Protein AF-A0A4V5NXH0-F1 (afdb_monomer_lite)

Sequence (137 aa):
MKWGLRLFGCFDIITFLLFVKAKTLYLLTAFGEMQFYIPQKAIAIWEIIVLLSFLLSGILLFQQKKSGLIFSCIQIPFRFIYLYFSVDVFSYLAYYLGFKFEISTANFQNNWFYLLLLLEVMRYSLSAYWYNKLNQQ

Structure (mmCIF, N/CA/C/O backbone):
data_AF-A0A4V5NXH0-F1
#
_entry.id   AF-A0A4V5NXH0-F1
#
loop_
_atom_site.group_PDB
_atom_site.id
_atom_site.type_symbol
_atom_site.label_atom_id
_atom_site.label_alt_id
_atom_site.label_comp_id
_atom_site.label_asym_id
_atom_site.label_entity_id
_atom_site.label_seq_id
_atom_site.pdbx_PDB_ins_code
_atom_site.Cartn_x
_atom_site.Cartn_y
_atom_site.Cartn_z
_atom_site.occupancy
_atom_site.B_iso_or_equiv
_atom_site.auth_seq_id
_atom_site.auth_comp_id
_atom_site.auth_asym_id
_atom_site.auth_atom_id
_atom_site.pdbx_PDB_model_num
ATOM 1 N N . MET A 1 1 ? -12.992 -10.562 14.977 1.00 57.19 1 MET A N 1
ATOM 2 C CA . MET A 1 1 ? -11.639 -11.162 15.052 1.00 57.19 1 MET A CA 1
ATOM 3 C C . MET A 1 1 ? -10.546 -10.091 15.086 1.00 57.19 1 MET A C 1
ATOM 5 O O . MET A 1 1 ? -10.371 -9.398 14.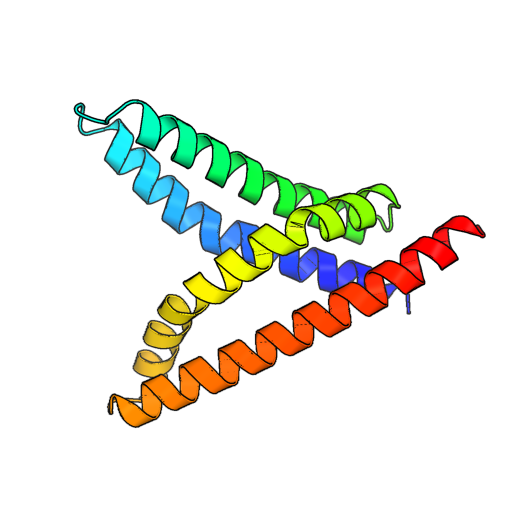093 1.00 57.19 1 MET A O 1
ATOM 9 N N . LYS A 1 2 ? -9.801 -9.961 16.198 1.00 66.56 2 LYS A N 1
ATOM 10 C CA . LYS A 1 2 ? -8.680 -8.998 16.362 1.00 66.56 2 LYS A CA 1
ATOM 11 C C . LYS A 1 2 ? -7.565 -9.145 15.300 1.00 66.56 2 LYS A C 1
ATOM 13 O O . LYS A 1 2 ? -6.790 -8.224 15.080 1.00 66.56 2 LYS A O 1
ATOM 18 N N . TRP A 1 3 ? -7.515 -10.291 14.621 1.00 81.69 3 TRP A N 1
ATOM 19 C CA . TRP A 1 3 ? -6.566 -10.614 13.554 1.00 81.69 3 TRP A CA 1
ATOM 20 C C . TRP A 1 3 ? -6.743 -9.794 12.271 1.00 81.69 3 TRP A C 1
ATOM 22 O O . TRP A 1 3 ? -5.755 -9.560 11.586 1.00 81.69 3 TRP A O 1
ATOM 32 N N . GLY A 1 4 ? -7.955 -9.304 11.975 1.00 79.50 4 GLY A N 1
ATOM 33 C CA . GLY A 1 4 ? -8.205 -8.516 10.759 1.00 79.50 4 GLY A CA 1
ATOM 34 C C . GLY A 1 4 ? -7.390 -7.220 10.711 1.00 79.50 4 GLY A C 1
ATOM 35 O O . GLY A 1 4 ? -6.777 -6.917 9.697 1.00 79.50 4 GLY A O 1
ATOM 36 N N . LEU A 1 5 ? -7.287 -6.508 11.841 1.00 83.25 5 LEU A N 1
ATOM 37 C CA . LEU A 1 5 ? -6.482 -5.282 11.938 1.00 83.25 5 LEU A CA 1
ATOM 38 C C . LEU A 1 5 ? -4.989 -5.553 11.731 1.00 83.25 5 LEU A C 1
ATOM 40 O O . LEU A 1 5 ? -4.314 -4.797 11.043 1.00 83.25 5 LEU A O 1
ATOM 44 N N . ARG A 1 6 ? -4.481 -6.661 12.281 1.00 87.56 6 ARG A N 1
ATOM 45 C CA . ARG A 1 6 ? -3.082 -7.068 12.090 1.00 87.56 6 ARG A CA 1
ATOM 46 C C . ARG A 1 6 ? -2.796 -7.438 10.638 1.00 87.56 6 ARG A C 1
ATOM 48 O O . ARG A 1 6 ? -1.772 -7.024 10.116 1.00 87.56 6 ARG A O 1
ATOM 55 N N . LEU A 1 7 ? -3.710 -8.158 9.982 1.00 86.69 7 LEU A N 1
ATOM 56 C CA . LEU A 1 7 ? -3.601 -8.504 8.562 1.00 86.69 7 LEU A CA 1
ATOM 57 C C . LEU A 1 7 ? -3.515 -7.243 7.686 1.00 86.69 7 LEU A C 1
ATOM 59 O O . LEU A 1 7 ? -2.664 -7.159 6.808 1.00 86.69 7 LEU A O 1
ATOM 63 N N . PHE A 1 8 ? -4.337 -6.231 7.969 1.00 85.56 8 PHE A N 1
ATOM 64 C CA . PHE A 1 8 ? -4.256 -4.942 7.274 1.00 85.56 8 PHE A CA 1
ATOM 65 C C . PHE A 1 8 ? -2.949 -4.220 7.560 1.00 85.56 8 PHE A C 1
ATOM 67 O O . PHE A 1 8 ? -2.329 -3.697 6.640 1.00 85.56 8 PHE A O 1
ATOM 74 N N . GLY A 1 9 ? -2.486 -4.274 8.810 1.00 88.12 9 GLY A N 1
ATOM 75 C CA . GLY A 1 9 ? -1.182 -3.738 9.158 1.00 88.12 9 GLY A CA 1
ATOM 76 C C . GLY A 1 9 ? -0.037 -4.410 8.396 1.00 88.12 9 GLY A C 1
ATOM 77 O O . GLY A 1 9 ? 0.879 -3.722 7.952 1.00 88.12 9 GLY A O 1
ATOM 78 N N . CYS A 1 10 ? -0.111 -5.726 8.164 1.00 89.69 10 CYS A N 1
ATOM 79 C CA . CYS A 1 10 ? 0.843 -6.438 7.311 1.00 89.69 10 CYS A CA 1
ATOM 80 C C . CYS A 1 10 ? 0.821 -5.917 5.873 1.00 89.69 10 CYS A C 1
ATOM 82 O O . CYS A 1 10 ? 1.886 -5.666 5.317 1.00 89.69 10 CYS A O 1
ATOM 84 N N . PHE A 1 11 ? -0.359 -5.746 5.269 1.00 86.31 11 PHE A N 1
ATOM 85 C CA . PHE A 1 11 ? -0.460 -5.247 3.893 1.00 86.31 11 PHE A CA 1
ATOM 86 C C . PHE A 1 11 ? 0.138 -3.848 3.737 1.00 86.31 11 PHE A C 1
ATOM 88 O O . PHE A 1 11 ? 0.791 -3.562 2.734 1.00 86.31 11 PHE A O 1
ATOM 95 N N . ASP A 1 12 ? -0.006 -3.004 4.753 1.00 87.25 12 ASP A N 1
ATOM 96 C CA . ASP A 1 12 ? 0.538 -1.648 4.739 1.00 87.25 12 ASP A CA 1
ATOM 97 C C . ASP A 1 12 ? 2.066 -1.651 4.812 1.00 87.25 12 ASP A C 1
ATOM 99 O O . ASP A 1 12 ? 2.735 -0.944 4.057 1.00 87.25 12 ASP A O 1
ATOM 103 N N . ILE A 1 13 ? 2.627 -2.517 5.657 1.00 89.31 13 ILE A N 1
ATOM 104 C CA . ILE A 1 13 ? 4.077 -2.715 5.750 1.00 89.31 13 ILE A CA 1
ATOM 105 C C . ILE A 1 13 ? 4.624 -3.311 4.448 1.00 89.31 13 ILE A C 1
ATOM 107 O O . ILE A 1 13 ? 5.655 -2.858 3.960 1.00 89.31 13 ILE A O 1
ATOM 111 N N . ILE A 1 14 ? 3.937 -4.289 3.851 1.00 85.69 14 ILE A N 1
ATOM 112 C CA . ILE A 1 14 ? 4.342 -4.883 2.568 1.00 85.69 14 ILE A CA 1
ATOM 113 C C . ILE A 1 14 ? 4.323 -3.827 1.458 1.00 85.69 14 ILE A C 1
ATOM 115 O O . ILE A 1 14 ? 5.283 -3.738 0.696 1.00 85.69 14 ILE A O 1
ATOM 119 N N . THR A 1 15 ? 3.285 -2.988 1.401 1.00 83.62 15 THR A N 1
ATOM 120 C CA . THR A 1 15 ? 3.192 -1.876 0.441 1.00 83.62 15 THR A CA 1
ATOM 121 C C . THR A 1 15 ? 4.377 -0.930 0.615 1.00 83.62 15 THR A C 1
ATOM 123 O O . THR A 1 15 ? 5.079 -0.633 -0.350 1.00 83.62 15 THR A O 1
ATOM 126 N N . PHE A 1 16 ? 4.680 -0.527 1.852 1.00 86.62 16 PHE A N 1
ATOM 127 C CA . PHE A 1 16 ? 5.870 0.268 2.133 1.00 86.62 16 PHE A CA 1
ATOM 128 C C . PHE A 1 16 ? 7.149 -0.413 1.619 1.00 86.62 16 PHE A C 1
ATOM 130 O O . PHE A 1 16 ? 7.905 0.207 0.878 1.00 86.62 16 PHE A O 1
ATOM 137 N N . LEU A 1 17 ? 7.380 -1.687 1.948 1.00 84.38 17 LEU A N 1
ATOM 138 C CA . LEU A 1 17 ? 8.603 -2.408 1.575 1.00 84.38 17 LEU A CA 1
ATOM 139 C C . LEU A 1 17 ? 8.774 -2.576 0.058 1.00 84.38 17 LEU A C 1
ATOM 141 O O . LEU A 1 17 ? 9.887 -2.428 -0.449 1.00 84.38 17 LEU A O 1
ATOM 145 N N . LEU A 1 18 ? 7.691 -2.869 -0.665 1.00 78.06 18 LEU A N 1
ATOM 146 C CA . LEU A 1 18 ? 7.722 -3.040 -2.119 1.00 78.06 18 LEU A CA 1
ATOM 147 C C . LEU A 1 18 ? 8.083 -1.733 -2.828 1.00 78.06 18 LEU A C 1
ATOM 149 O O . LEU A 1 18 ? 8.938 -1.719 -3.714 1.00 78.06 18 LEU A O 1
ATOM 153 N N . PHE A 1 19 ? 7.465 -0.627 -2.414 1.00 76.88 19 PHE A N 1
ATOM 154 C CA . PHE A 1 19 ? 7.611 0.646 -3.113 1.00 76.88 19 PHE A CA 1
ATOM 155 C C . PHE A 1 19 ? 8.782 1.493 -2.598 1.00 76.88 19 PHE A C 1
ATOM 157 O O . PHE A 1 19 ? 9.345 2.261 -3.377 1.00 76.88 19 PHE A O 1
ATOM 164 N N . VAL A 1 20 ? 9.234 1.320 -1.347 1.00 79.62 20 VAL A N 1
ATOM 165 C CA . VAL A 1 20 ? 10.370 2.088 -0.807 1.00 79.62 20 VAL A CA 1
ATOM 166 C C . VAL A 1 20 ? 11.668 1.767 -1.542 1.00 79.62 20 VAL A C 1
ATOM 168 O O . VAL A 1 20 ? 12.391 2.683 -1.905 1.00 79.62 20 VAL A O 1
ATOM 171 N N . LYS A 1 21 ? 11.962 0.495 -1.849 1.00 68.31 21 LYS A N 1
ATOM 172 C CA . LYS A 1 21 ? 13.228 0.131 -2.510 1.00 68.31 21 LYS A CA 1
ATOM 173 C C . LYS A 1 21 ? 13.323 0.714 -3.922 1.00 68.31 21 LYS A C 1
ATOM 175 O O . LYS A 1 21 ? 14.339 1.314 -4.267 1.00 68.31 21 LYS A O 1
ATOM 180 N N . ALA A 1 22 ? 12.270 0.549 -4.723 1.00 64.75 22 ALA A N 1
ATOM 181 C CA . ALA A 1 22 ? 12.228 1.046 -6.097 1.00 64.75 22 ALA A CA 1
ATOM 182 C C . ALA A 1 22 ? 12.306 2.580 -6.148 1.00 64.75 22 ALA A C 1
ATOM 184 O O . ALA A 1 22 ? 13.028 3.145 -6.969 1.00 64.75 22 ALA A O 1
ATOM 185 N N . LYS A 1 23 ? 11.614 3.258 -5.226 1.00 67.81 23 LYS A N 1
ATOM 186 C CA . LYS A 1 23 ? 11.567 4.720 -5.183 1.00 67.81 23 LYS A CA 1
ATOM 187 C C . LYS A 1 23 ? 12.823 5.334 -4.573 1.00 67.81 23 LYS A C 1
ATOM 189 O O . LYS A 1 23 ? 13.323 6.305 -5.122 1.00 67.81 23 LYS A O 1
ATOM 194 N N . THR A 1 24 ? 13.403 4.752 -3.522 1.00 63.00 24 THR A N 1
ATOM 195 C CA . THR A 1 24 ? 14.692 5.210 -2.977 1.00 63.00 24 THR A CA 1
ATOM 196 C C . THR A 1 24 ? 15.805 5.097 -4.015 1.00 63.00 24 THR A C 1
ATOM 198 O O . THR A 1 24 ? 16.618 6.009 -4.117 1.00 63.00 24 THR A O 1
ATOM 201 N N . LEU A 1 25 ? 15.822 4.037 -4.832 1.00 60.56 25 LEU A N 1
ATOM 202 C CA . LEU A 1 25 ? 16.787 3.908 -5.927 1.00 60.56 25 LEU A CA 1
ATOM 203 C C . LEU A 1 25 ? 16.593 5.006 -6.985 1.00 60.56 25 LEU A C 1
ATOM 205 O O . LEU A 1 25 ? 17.556 5.691 -7.310 1.00 60.56 25 LEU A O 1
ATOM 209 N N . TYR A 1 26 ? 15.353 5.220 -7.445 1.00 62.78 26 TYR A N 1
ATOM 210 C CA . TYR A 1 26 ? 15.005 6.299 -8.380 1.00 62.78 26 TYR A CA 1
ATOM 211 C C . TYR A 1 26 ? 15.416 7.681 -7.854 1.00 62.78 26 TYR A C 1
ATOM 213 O O . TYR A 1 26 ? 15.947 8.505 -8.595 1.00 62.78 26 TYR A O 1
ATOM 221 N N . LEU A 1 27 ? 15.212 7.927 -6.559 1.00 60.91 27 LEU A N 1
ATOM 222 C CA . LEU A 1 27 ? 15.600 9.173 -5.910 1.00 60.91 27 LEU A CA 1
ATOM 223 C C . LEU A 1 27 ? 17.115 9.329 -5.854 1.00 60.91 27 LEU A C 1
ATOM 225 O O . LEU A 1 27 ? 17.619 10.376 -6.235 1.00 60.91 27 LEU A O 1
ATOM 229 N N . LEU A 1 28 ? 17.855 8.305 -5.428 1.00 61.91 28 LEU A N 1
ATOM 230 C CA . LEU A 1 28 ? 19.317 8.365 -5.363 1.00 61.91 28 LEU A CA 1
ATOM 231 C C . LEU A 1 28 ? 19.940 8.622 -6.742 1.00 61.91 28 LEU A C 1
ATOM 233 O O . LEU A 1 28 ? 20.869 9.420 -6.843 1.00 61.91 28 LEU A O 1
ATOM 237 N N . THR A 1 29 ? 19.393 8.024 -7.805 1.00 60.75 29 THR A N 1
ATOM 238 C CA . THR A 1 29 ? 19.819 8.310 -9.183 1.00 60.75 29 THR A CA 1
ATOM 239 C C . THR A 1 29 ? 19.412 9.715 -9.636 1.00 60.75 29 THR A C 1
ATOM 241 O O . THR A 1 29 ? 20.220 10.419 -10.233 1.00 60.75 29 THR A O 1
ATOM 244 N N . ALA A 1 30 ? 18.207 10.177 -9.284 1.00 58.44 30 ALA A N 1
ATOM 245 C CA . ALA A 1 30 ? 17.720 11.515 -9.629 1.00 58.44 30 ALA A CA 1
ATOM 246 C C . ALA A 1 30 ? 18.446 12.648 -8.873 1.00 58.44 30 ALA A C 1
ATOM 248 O O . ALA A 1 30 ? 18.596 13.752 -9.384 1.00 58.44 30 ALA A O 1
ATOM 249 N N . PHE A 1 31 ? 18.916 12.408 -7.648 1.00 60.06 31 PHE A N 1
ATOM 250 C CA . PHE A 1 31 ? 19.690 13.394 -6.888 1.00 60.06 31 PHE A CA 1
ATOM 251 C C . PHE A 1 31 ? 21.170 13.439 -7.306 1.00 60.06 31 PHE A C 1
ATOM 253 O O . PHE A 1 31 ? 21.807 14.473 -7.107 1.00 60.06 31 PHE A O 1
ATOM 260 N N . GLY A 1 32 ? 21.710 12.355 -7.880 1.00 56.34 32 GLY A N 1
ATOM 261 C CA . GLY A 1 32 ? 23.103 12.266 -8.333 1.00 56.34 32 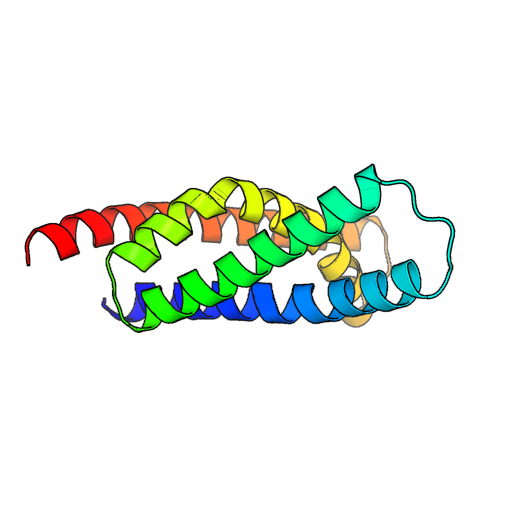GLY A CA 1
ATOM 262 C C . GLY A 1 32 ? 23.388 12.988 -9.655 1.00 56.34 32 GLY A C 1
ATOM 263 O O . GLY A 1 32 ? 24.469 13.551 -9.823 1.00 56.34 32 GLY A O 1
ATOM 264 N N . GLU A 1 33 ? 22.418 13.039 -10.570 1.00 53.66 33 GLU A N 1
ATOM 265 C CA . GLU A 1 33 ? 22.544 13.734 -11.856 1.00 53.66 33 GLU A CA 1
ATOM 266 C C . GLU A 1 33 ? 21.870 15.112 -11.771 1.00 53.66 33 GLU A C 1
ATOM 268 O O . GLU A 1 33 ? 20.664 15.277 -11.952 1.00 53.66 33 GLU A O 1
ATOM 273 N N . MET A 1 34 ? 22.652 16.133 -11.410 1.00 51.62 34 MET A N 1
ATOM 274 C CA . MET A 1 34 ? 22.168 17.501 -11.204 1.00 51.62 34 MET A CA 1
ATOM 275 C C . MET A 1 34 ? 21.636 18.157 -12.492 1.00 51.62 34 MET A C 1
ATOM 277 O O . MET A 1 34 ? 22.384 18.888 -13.126 1.00 51.62 34 MET A O 1
ATOM 281 N N . GLN A 1 35 ? 20.342 17.979 -12.803 1.00 50.81 35 GLN A N 1
ATOM 282 C CA . GLN A 1 35 ? 19.431 18.958 -13.445 1.00 50.81 35 GLN A CA 1
ATOM 283 C C . GLN A 1 35 ? 17.945 18.599 -13.183 1.00 50.81 35 GLN A C 1
ATOM 285 O O . GLN A 1 35 ? 17.171 18.389 -14.110 1.00 50.81 35 GLN A O 1
ATOM 290 N N . PHE A 1 36 ? 17.504 18.507 -11.921 1.00 53.41 36 PHE A N 1
ATOM 291 C CA . PHE A 1 36 ? 16.091 18.203 -11.618 1.00 53.41 36 PHE A CA 1
ATOM 292 C C . PHE A 1 36 ? 15.245 19.453 -11.330 1.00 53.41 36 PHE A C 1
ATOM 294 O O . PHE A 1 36 ? 15.562 20.259 -10.448 1.00 53.41 36 PHE A O 1
ATOM 301 N N . TYR A 1 37 ? 14.130 19.567 -12.058 1.00 62.59 37 TYR A N 1
ATOM 302 C CA . TYR A 1 37 ? 13.099 20.606 -11.959 1.00 62.59 37 TYR A CA 1
ATOM 303 C C . TYR A 1 37 ? 12.486 20.606 -10.536 1.00 62.59 37 TYR A C 1
ATOM 305 O O . TYR A 1 37 ? 12.138 19.547 -10.011 1.00 62.59 37 TYR A O 1
ATOM 313 N N . ILE A 1 38 ? 12.320 21.774 -9.894 1.00 63.62 38 ILE A N 1
ATOM 314 C CA . ILE A 1 38 ? 11.766 21.922 -8.520 1.00 63.62 38 ILE A CA 1
ATOM 315 C C . ILE A 1 38 ? 10.477 21.093 -8.271 1.00 63.62 38 ILE A C 1
ATOM 317 O O . ILE A 1 38 ? 10.384 20.450 -7.222 1.00 63.62 38 ILE A O 1
ATOM 321 N N . PRO A 1 39 ? 9.515 21.012 -9.214 1.00 67.94 39 PRO A N 1
ATOM 322 C CA . PRO A 1 39 ? 8.311 20.187 -9.074 1.00 67.94 39 PRO A CA 1
ATOM 323 C C . PRO A 1 39 ? 8.577 18.694 -8.849 1.00 67.94 39 PRO A C 1
ATOM 325 O O . PRO A 1 39 ? 7.878 18.058 -8.066 1.00 67.94 39 PRO A O 1
ATOM 328 N N . GLN A 1 40 ? 9.608 18.123 -9.478 1.00 67.62 40 GLN A N 1
ATOM 329 C CA . GLN A 1 40 ? 9.922 16.695 -9.349 1.00 67.62 40 GLN A CA 1
ATOM 330 C C . GLN A 1 40 ? 10.434 16.357 -7.942 1.00 67.62 40 GLN A C 1
ATOM 332 O O . GLN A 1 40 ? 10.112 15.297 -7.411 1.00 67.62 40 GLN A O 1
ATOM 337 N N . LYS A 1 41 ? 11.151 17.288 -7.295 1.00 65.25 41 LYS A N 1
ATOM 338 C CA . LYS A 1 41 ? 11.589 17.151 -5.895 1.00 65.25 41 LYS A CA 1
ATOM 339 C C . LYS A 1 41 ? 10.407 17.169 -4.928 1.00 65.25 41 LYS A C 1
ATOM 341 O O . LYS A 1 41 ? 10.370 16.378 -3.990 1.00 65.25 41 LYS A O 1
ATOM 346 N N . ALA A 1 42 ? 9.435 18.047 -5.167 1.00 72.31 42 ALA A N 1
ATOM 347 C CA . ALA A 1 42 ? 8.231 18.121 -4.346 1.00 72.31 42 ALA A CA 1
ATOM 348 C C . ALA A 1 42 ? 7.403 16.829 -4.444 1.00 72.31 42 ALA A C 1
ATOM 350 O O . ALA A 1 42 ? 7.005 16.289 -3.416 1.00 72.31 42 ALA A O 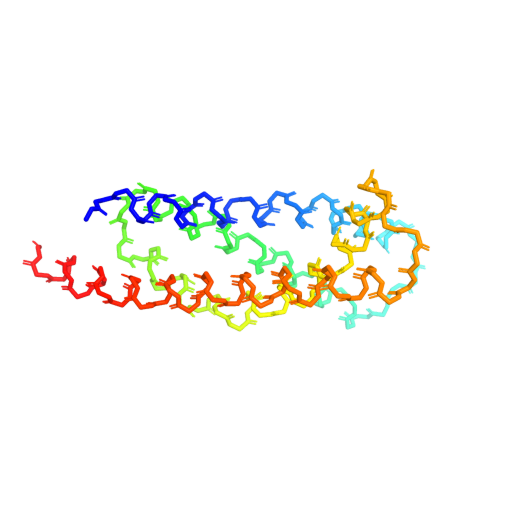1
ATOM 351 N N . ILE A 1 43 ? 7.221 16.293 -5.657 1.00 75.12 43 ILE A N 1
ATOM 352 C CA . ILE A 1 43 ? 6.519 15.019 -5.890 1.00 75.12 43 ILE A CA 1
ATOM 353 C C . ILE A 1 43 ? 7.239 13.869 -5.178 1.00 75.12 43 ILE A C 1
ATOM 355 O O . ILE A 1 43 ? 6.616 13.125 -4.430 1.00 75.12 43 ILE A O 1
ATOM 359 N N . ALA A 1 44 ? 8.556 13.768 -5.347 1.00 73.19 44 ALA A N 1
ATOM 360 C CA . ALA A 1 44 ? 9.404 12.776 -4.694 1.00 73.19 44 ALA A CA 1
ATOM 361 C C . ALA A 1 44 ? 9.266 12.762 -3.162 1.00 73.19 44 ALA A C 1
ATOM 363 O O . ALA A 1 44 ? 9.041 11.716 -2.553 1.00 73.19 44 ALA A O 1
ATOM 364 N N . ILE A 1 45 ? 9.392 13.932 -2.531 1.00 77.44 45 ILE A N 1
ATOM 365 C CA . ILE A 1 45 ? 9.244 14.076 -1.077 1.00 77.44 45 ILE A CA 1
ATOM 366 C C . ILE A 1 45 ? 7.835 13.658 -0.651 1.00 77.44 45 ILE A C 1
ATOM 368 O O . ILE A 1 45 ? 7.668 12.958 0.347 1.00 77.44 45 ILE A O 1
ATOM 372 N N . TRP A 1 46 ? 6.825 14.051 -1.422 1.00 80.06 46 TRP A N 1
ATOM 373 C CA . TRP A 1 46 ? 5.439 13.718 -1.136 1.00 80.06 46 TRP A CA 1
ATOM 374 C C . TRP A 1 46 ? 5.169 12.209 -1.242 1.00 80.06 46 TRP A C 1
ATOM 376 O O . TRP A 1 46 ? 4.538 11.638 -0.353 1.00 80.06 46 TRP A O 1
ATOM 386 N N . GLU A 1 47 ? 5.720 11.530 -2.253 1.00 77.94 47 GLU A N 1
ATOM 387 C CA . GLU A 1 47 ? 5.666 10.067 -2.375 1.00 77.94 47 GLU A CA 1
ATOM 388 C C . GLU A 1 47 ? 6.309 9.370 -1.163 1.00 77.94 47 GLU A C 1
ATOM 390 O O . GLU A 1 47 ? 5.721 8.436 -0.614 1.00 77.94 47 GLU A O 1
ATOM 395 N N . ILE A 1 48 ? 7.468 9.846 -0.686 1.00 82.62 48 ILE A N 1
ATOM 396 C CA . ILE A 1 48 ? 8.125 9.308 0.519 1.00 82.62 48 ILE A CA 1
ATOM 397 C C . ILE A 1 48 ? 7.243 9.489 1.757 1.00 82.62 48 ILE A C 1
ATOM 399 O O . ILE A 1 48 ? 7.088 8.550 2.537 1.00 82.62 48 ILE A O 1
ATOM 403 N N . ILE A 1 49 ? 6.651 10.673 1.944 1.00 85.88 49 ILE A N 1
ATOM 404 C CA . ILE A 1 49 ? 5.742 10.948 3.068 1.00 85.88 49 ILE A CA 1
ATOM 405 C C . ILE A 1 49 ? 4.561 9.977 3.035 1.00 85.88 49 ILE A C 1
ATOM 407 O O . ILE A 1 49 ? 4.211 9.387 4.060 1.00 85.88 49 ILE A O 1
ATOM 411 N N . VAL A 1 50 ? 3.976 9.766 1.855 1.00 86.94 50 VAL A N 1
ATOM 412 C CA . VAL A 1 50 ? 2.890 8.805 1.677 1.00 86.94 50 VAL A CA 1
ATOM 413 C C . VAL A 1 50 ? 3.352 7.392 2.026 1.00 86.94 50 VAL A C 1
ATOM 415 O O . VAL A 1 50 ? 2.681 6.741 2.824 1.00 86.94 50 VAL A O 1
ATOM 418 N N . LEU A 1 51 ? 4.503 6.927 1.532 1.00 87.56 51 LEU A N 1
ATOM 419 C CA . LEU A 1 51 ? 5.050 5.606 1.872 1.00 87.56 51 LEU A CA 1
ATOM 420 C C . LEU A 1 51 ? 5.290 5.442 3.377 1.00 87.56 51 LEU A C 1
ATOM 422 O O . LEU A 1 51 ? 4.873 4.445 3.967 1.00 87.56 51 LEU A O 1
ATOM 426 N N . LEU A 1 52 ? 5.897 6.432 4.031 1.00 90.12 52 LEU A N 1
ATOM 427 C CA . LEU A 1 52 ? 6.102 6.418 5.481 1.00 90.12 52 LEU A CA 1
ATOM 428 C C . LEU A 1 52 ? 4.776 6.384 6.244 1.00 90.12 52 LEU A C 1
ATOM 430 O O . LEU A 1 52 ? 4.682 5.739 7.291 1.00 90.12 52 LEU A O 1
ATOM 434 N N . SER A 1 53 ? 3.730 7.014 5.707 1.00 91.12 53 SER A N 1
ATOM 435 C CA . SER A 1 53 ? 2.400 6.919 6.297 1.00 91.12 53 SER A CA 1
ATOM 436 C C . SER A 1 53 ? 1.883 5.474 6.281 1.00 91.12 53 SER A C 1
ATOM 438 O O . SER A 1 53 ? 1.276 5.057 7.269 1.00 91.12 53 SER A O 1
ATOM 440 N N . PHE A 1 54 ? 2.134 4.682 5.224 1.00 90.56 54 PHE A N 1
ATOM 441 C CA . PHE A 1 54 ? 1.746 3.261 5.183 1.00 90.56 54 PHE A CA 1
ATOM 442 C C . PHE A 1 54 ? 2.436 2.475 6.296 1.00 90.56 54 PHE A C 1
ATOM 444 O O . PHE A 1 54 ? 1.771 1.763 7.045 1.00 90.56 54 PHE A O 1
ATOM 451 N N . LEU A 1 55 ? 3.745 2.668 6.480 1.00 93.44 55 LEU A N 1
ATOM 452 C CA . LEU A 1 55 ? 4.484 2.035 7.574 1.00 93.44 55 LEU A CA 1
ATOM 453 C C . LEU A 1 55 ? 3.892 2.399 8.945 1.00 93.44 55 LEU A C 1
ATOM 455 O O . LEU A 1 55 ? 3.657 1.522 9.779 1.00 93.44 55 LEU A O 1
ATOM 459 N N . LEU A 1 56 ? 3.608 3.687 9.164 1.00 94.06 56 LEU A N 1
ATOM 460 C CA . LEU A 1 56 ? 3.014 4.172 10.408 1.00 94.06 56 LEU A CA 1
ATOM 461 C C . LEU A 1 56 ? 1.619 3.578 10.644 1.00 94.06 56 LEU A C 1
ATOM 463 O O . LEU A 1 56 ? 1.342 3.089 11.740 1.00 94.06 56 LEU A O 1
ATOM 467 N N . SER A 1 57 ? 0.751 3.586 9.626 1.00 93.44 57 SER A N 1
ATOM 468 C CA . SER A 1 57 ? -0.578 2.969 9.704 1.00 93.44 57 SER A CA 1
ATOM 469 C C . SER A 1 57 ? -0.458 1.487 10.044 1.00 93.44 57 SER A C 1
ATOM 471 O O . SER A 1 57 ? -1.106 1.026 10.985 1.00 93.44 57 SER A O 1
ATOM 473 N N . GLY A 1 58 ? 0.465 0.776 9.391 1.00 92.19 58 GLY A N 1
ATOM 474 C CA . GLY A 1 58 ? 0.705 -0.638 9.630 1.00 92.19 58 GLY A CA 1
ATOM 475 C C . GLY A 1 58 ? 1.066 -0.958 11.079 1.00 92.19 58 GLY A C 1
ATOM 476 O O . GLY A 1 58 ? 0.424 -1.800 11.712 1.00 92.19 58 GLY A O 1
ATOM 477 N N . ILE A 1 59 ? 2.030 -0.228 11.647 1.00 94.12 59 ILE A N 1
ATOM 478 C CA . ILE A 1 59 ? 2.444 -0.379 13.052 1.00 94.12 59 ILE A CA 1
ATOM 479 C C . ILE A 1 59 ? 1.278 -0.080 14.008 1.00 94.12 59 ILE A C 1
ATOM 481 O O . ILE A 1 59 ? 1.035 -0.830 14.958 1.00 94.12 59 ILE A O 1
ATOM 485 N N . LEU A 1 60 ? 0.527 0.998 13.763 1.00 93.00 60 LEU A N 1
ATOM 486 C CA . LEU A 1 60 ? -0.599 1.393 14.613 1.00 93.00 60 LEU A CA 1
ATOM 487 C C . LEU A 1 60 ? -1.752 0.378 14.566 1.00 93.00 60 LEU A C 1
ATOM 489 O O . LEU A 1 60 ? -2.355 0.092 15.603 1.00 93.00 60 LEU A O 1
ATOM 493 N N . LEU A 1 61 ? -2.037 -0.198 13.395 1.00 90.81 61 LEU A N 1
ATOM 494 C CA . LEU A 1 61 ? -3.037 -1.256 13.222 1.00 90.81 61 LEU A CA 1
ATOM 495 C C . LEU A 1 61 ? -2.614 -2.558 13.917 1.00 90.81 61 LEU A C 1
ATOM 497 O O . LEU A 1 61 ? -3.441 -3.210 14.558 1.00 90.81 61 LEU A O 1
ATOM 501 N N . PHE A 1 62 ? -1.321 -2.897 13.891 1.00 90.94 62 PHE A N 1
ATOM 502 C CA . PHE A 1 62 ? -0.765 -4.013 14.663 1.00 90.94 62 PHE A CA 1
ATOM 503 C C . PHE A 1 62 ? -0.981 -3.852 16.172 1.00 90.94 62 PHE A C 1
ATOM 505 O O . PHE A 1 62 ? -1.355 -4.812 16.858 1.00 90.94 62 PHE A O 1
ATOM 512 N N . GLN A 1 63 ? -0.791 -2.624 16.663 1.00 89.75 63 GLN A N 1
ATOM 513 C CA . GLN A 1 63 ? -1.056 -2.216 18.045 1.00 89.75 63 GLN A CA 1
ATOM 514 C C . GLN A 1 63 ? -2.552 -2.019 18.345 1.00 89.75 63 GLN A C 1
ATOM 516 O O . GLN A 1 63 ? -2.897 -1.688 19.475 1.00 89.75 63 GLN A O 1
ATOM 521 N N . GLN A 1 64 ? -3.440 -2.230 17.364 1.00 86.94 64 GLN A N 1
ATOM 522 C CA . GLN A 1 64 ? -4.897 -2.085 17.494 1.00 86.94 64 GLN A CA 1
ATOM 523 C C . GLN A 1 64 ? -5.324 -0.673 17.937 1.00 86.94 64 GLN A C 1
ATOM 525 O O . GLN A 1 64 ? -6.329 -0.499 18.624 1.00 86.94 64 GLN A O 1
ATOM 530 N N . LYS A 1 65 ? -4.565 0.355 17.542 1.00 87.75 65 LYS A N 1
ATOM 531 C CA . LYS A 1 65 ? -4.848 1.751 17.893 1.00 87.75 65 LYS A CA 1
ATOM 532 C C . LYS A 1 65 ? -5.865 2.372 16.936 1.00 87.75 65 LYS A C 1
ATOM 534 O O . LYS A 1 65 ? -5.753 2.222 15.719 1.00 87.75 65 LYS A O 1
ATOM 539 N N . LYS A 1 66 ? -6.792 3.175 17.479 1.00 85.75 66 LYS A N 1
ATOM 540 C CA . LYS A 1 66 ? -7.775 3.959 16.698 1.00 85.75 66 LYS A CA 1
ATOM 541 C C . LYS A 1 66 ? -7.108 4.859 15.654 1.00 85.75 66 LYS A C 1
ATOM 543 O O . LYS A 1 66 ? -7.599 4.967 14.536 1.00 85.75 66 LYS A O 1
ATOM 548 N N . SER A 1 67 ? -5.969 5.463 15.994 1.00 88.56 67 SER A N 1
ATOM 549 C CA . SER A 1 67 ? -5.206 6.296 15.061 1.00 88.56 67 SER A CA 1
ATOM 550 C C . SER A 1 67 ? -4.776 5.529 13.808 1.00 88.56 67 SER A C 1
ATOM 552 O O . SER A 1 67 ? -4.818 6.095 12.723 1.00 88.56 67 SER A O 1
ATOM 554 N N . GLY A 1 68 ? -4.457 4.233 13.916 1.00 88.38 68 GLY A N 1
ATOM 555 C CA . GLY A 1 68 ? -4.114 3.395 12.762 1.00 88.38 68 GLY A CA 1
ATOM 556 C C . GLY A 1 68 ? -5.256 3.269 11.755 1.00 88.38 68 GLY A C 1
ATOM 557 O O . GLY A 1 68 ? -5.019 3.353 10.552 1.00 88.38 68 GLY A O 1
ATOM 558 N N . LEU A 1 69 ? -6.497 3.157 12.243 1.00 87.50 69 LEU A N 1
ATOM 559 C CA . LEU A 1 69 ? -7.702 3.128 11.406 1.00 87.50 69 LEU A CA 1
ATOM 560 C C . LEU A 1 69 ? -7.943 4.467 10.701 1.00 87.50 69 LEU A C 1
ATOM 562 O O . LEU A 1 69 ? -8.279 4.477 9.521 1.00 87.50 69 LEU A O 1
ATOM 566 N N . ILE A 1 70 ? -7.717 5.588 11.394 1.00 85.69 70 ILE A N 1
ATOM 567 C CA . ILE A 1 70 ? -7.831 6.933 10.805 1.00 85.69 70 ILE A CA 1
ATOM 568 C C . ILE A 1 70 ? -6.803 7.106 9.680 1.00 85.69 70 ILE A C 1
ATOM 570 O O . ILE A 1 70 ? -7.168 7.494 8.572 1.00 85.69 70 ILE A O 1
ATOM 574 N N . PHE A 1 71 ? -5.537 6.755 9.933 1.00 88.00 71 PHE A N 1
ATOM 575 C CA . PHE A 1 71 ? -4.491 6.787 8.907 1.00 88.00 71 PHE A CA 1
ATOM 576 C C . PHE A 1 71 ? -4.833 5.891 7.712 1.00 88.00 71 PHE A C 1
ATOM 578 O O . PHE A 1 71 ? -4.679 6.316 6.569 1.00 88.00 71 PHE A O 1
ATOM 585 N N . SER A 1 72 ? -5.370 4.694 7.962 1.00 86.31 72 SER A N 1
ATOM 586 C CA . SER A 1 72 ? -5.793 3.776 6.902 1.00 86.31 72 SER A CA 1
ATOM 587 C C . SER A 1 72 ? -6.881 4.383 6.007 1.00 86.31 72 SER A C 1
ATOM 589 O O . SER A 1 72 ? -6.832 4.200 4.791 1.00 86.31 72 SER A O 1
ATOM 591 N N . CYS A 1 73 ? -7.827 5.143 6.577 1.00 84.25 73 CYS A N 1
ATOM 592 C CA . CYS A 1 73 ? -8.856 5.848 5.809 1.00 84.25 73 CYS A CA 1
ATOM 593 C C . CYS A 1 73 ? -8.280 6.993 4.962 1.00 84.25 73 CYS A C 1
ATOM 595 O O . CYS A 1 73 ? -8.638 7.130 3.796 1.00 84.25 73 CYS A O 1
ATOM 597 N N . ILE A 1 74 ? -7.357 7.786 5.513 1.00 86.00 74 ILE A N 1
ATOM 598 C CA . ILE A 1 74 ? -6.687 8.873 4.773 1.00 86.00 74 ILE A CA 1
ATOM 599 C C . ILE A 1 74 ? -5.886 8.317 3.583 1.00 86.00 74 ILE A C 1
ATOM 601 O O . ILE A 1 74 ? -5.750 8.975 2.557 1.00 86.00 74 ILE A O 1
ATOM 605 N N . GLN A 1 75 ? -5.383 7.087 3.698 1.00 87.00 75 GLN A N 1
ATOM 606 C CA . GLN A 1 75 ? -4.565 6.441 2.671 1.00 87.00 75 GLN A CA 1
ATOM 607 C C . GLN A 1 75 ? -5.338 5.808 1.519 1.00 87.00 75 GLN A C 1
ATOM 609 O O . GLN A 1 75 ? -4.710 5.383 0.552 1.00 87.00 75 GLN A O 1
ATOM 614 N N . ILE A 1 76 ? -6.666 5.724 1.599 1.00 84.19 76 ILE A N 1
ATOM 615 C CA . ILE A 1 76 ? -7.514 5.147 0.546 1.00 84.19 76 ILE A CA 1
ATOM 616 C C . ILE A 1 76 ? -7.174 5.686 -0.857 1.00 84.19 76 ILE A C 1
ATOM 618 O O . ILE A 1 76 ? -6.883 4.868 -1.730 1.00 84.19 76 ILE A O 1
ATOM 622 N N . PRO A 1 77 ? -7.136 7.012 -1.112 1.00 81.19 77 PRO A N 1
ATOM 623 C CA . PRO A 1 77 ? -6.783 7.531 -2.435 1.00 81.19 77 PRO A CA 1
ATOM 624 C C . PRO A 1 77 ? -5.391 7.081 -2.896 1.00 81.19 77 PRO A C 1
ATOM 626 O O . PRO A 1 77 ? -5.209 6.723 -4.056 1.00 81.19 77 PRO A O 1
ATOM 629 N N . PHE A 1 78 ? -4.414 7.030 -1.989 1.00 84.12 78 PHE A N 1
ATOM 630 C CA . PHE A 1 78 ? -3.056 6.602 -2.328 1.00 84.12 78 PHE A CA 1
ATOM 631 C C . PHE A 1 78 ? -3.005 5.114 -2.651 1.00 84.12 78 PHE A C 1
ATOM 633 O O . PHE A 1 78 ? -2.288 4.711 -3.556 1.00 84.12 78 PHE A O 1
ATOM 640 N N . ARG A 1 79 ? -3.808 4.294 -1.974 1.00 81.31 79 ARG A N 1
ATOM 641 C CA . ARG A 1 79 ? -3.907 2.858 -2.256 1.00 81.31 79 ARG A CA 1
ATOM 642 C C . ARG A 1 79 ? -4.401 2.585 -3.652 1.00 81.31 79 ARG A C 1
ATOM 644 O O . ARG A 1 79 ? -3.801 1.750 -4.306 1.00 81.31 79 ARG A O 1
ATOM 651 N N . PHE A 1 80 ? -5.414 3.308 -4.126 1.00 80.12 80 PHE A N 1
ATOM 652 C CA . PHE A 1 80 ? -5.868 3.183 -5.512 1.00 80.12 80 PHE A CA 1
ATOM 653 C C . PHE A 1 80 ? -4.753 3.507 -6.511 1.00 80.12 80 PHE A C 1
ATOM 655 O O . PHE A 1 80 ? -4.587 2.789 -7.494 1.00 80.12 80 PHE A O 1
ATOM 662 N N . ILE A 1 81 ? -3.944 4.529 -6.220 1.00 79.94 81 ILE A N 1
ATOM 663 C CA . ILE A 1 81 ? -2.768 4.876 -7.026 1.00 79.94 81 ILE A CA 1
ATOM 664 C C . ILE A 1 81 ? -1.738 3.729 -7.010 1.00 79.94 81 ILE A C 1
ATOM 666 O O . ILE A 1 81 ? -1.284 3.301 -8.067 1.00 79.94 81 ILE A O 1
ATOM 670 N N . TYR A 1 82 ? -1.403 3.168 -5.843 1.00 78.06 82 TYR A N 1
ATOM 671 C CA . TYR A 1 82 ? -0.471 2.031 -5.746 1.00 78.06 82 TYR A CA 1
ATOM 672 C C . TYR A 1 82 ? -1.022 0.738 -6.366 1.00 78.06 82 TYR A C 1
ATOM 674 O O . TYR A 1 82 ? -0.260 -0.039 -6.934 1.00 78.06 82 TYR A O 1
ATOM 682 N N . LEU A 1 83 ? -2.336 0.522 -6.305 1.00 79.94 83 LEU A N 1
ATOM 683 C CA . LEU A 1 83 ? -3.050 -0.556 -6.993 1.00 79.94 83 LEU A CA 1
ATOM 684 C C . LEU A 1 83 ? -2.905 -0.426 -8.506 1.00 79.94 83 LEU A C 1
ATOM 686 O O . LEU A 1 83 ? -2.626 -1.410 -9.181 1.00 79.94 83 LEU A O 1
ATOM 690 N N . TYR A 1 84 ? -3.040 0.786 -9.038 1.00 77.50 84 TYR A N 1
ATOM 691 C CA . TYR A 1 84 ? -2.799 1.042 -10.452 1.00 77.50 84 TYR A CA 1
ATOM 692 C C . TYR A 1 84 ? -1.343 0.730 -10.833 1.00 77.50 84 TYR A C 1
ATOM 694 O O . TYR A 1 84 ? -1.101 -0.017 -11.775 1.00 77.50 84 TYR A O 1
ATOM 702 N N . PHE A 1 85 ? -0.367 1.184 -10.041 1.00 73.88 85 PHE A N 1
ATOM 703 C CA . PHE A 1 85 ? 1.048 0.855 -10.273 1.00 73.88 85 PHE A CA 1
ATOM 704 C C . PHE A 1 85 ? 1.391 -0.628 -10.062 1.00 73.88 85 PHE A C 1
ATOM 706 O O . PHE A 1 85 ? 2.398 -1.111 -10.576 1.00 73.88 85 PHE A O 1
ATOM 713 N N . SER A 1 86 ? 0.563 -1.385 -9.337 1.00 72.81 86 SER A N 1
ATOM 714 C CA . SER A 1 86 ? 0.759 -2.830 -9.183 1.00 72.81 86 SER A CA 1
ATOM 715 C C . SER A 1 86 ? 0.553 -3.602 -10.491 1.00 72.81 86 SER A C 1
ATOM 717 O O . SER A 1 86 ? 1.064 -4.713 -10.613 1.00 72.81 86 SER A O 1
ATOM 719 N N . VAL A 1 87 ? -0.098 -3.001 -11.497 1.00 77.06 87 VAL A N 1
ATOM 720 C CA . VAL A 1 87 ? -0.234 -3.579 -12.845 1.00 77.06 87 VAL A CA 1
ATOM 721 C C . VAL A 1 87 ? 1.133 -3.875 -13.460 1.00 77.06 87 VAL A C 1
ATOM 723 O O . VAL A 1 87 ? 1.325 -4.965 -13.995 1.00 77.06 87 VAL A O 1
ATOM 726 N N . ASP A 1 88 ? 2.113 -2.983 -13.288 1.00 70.81 88 ASP A N 1
ATOM 727 C CA . ASP A 1 88 ? 3.482 -3.204 -13.767 1.00 70.81 88 ASP A CA 1
ATOM 728 C C . ASP A 1 88 ? 4.138 -4.396 -13.059 1.00 70.81 88 ASP A C 1
ATOM 730 O O . ASP A 1 88 ? 4.778 -5.238 -13.690 1.00 70.81 88 ASP A O 1
ATOM 734 N N . VAL A 1 89 ? 3.920 -4.529 -11.746 1.00 74.06 89 VAL A N 1
ATOM 735 C CA . VAL A 1 89 ? 4.399 -5.678 -10.959 1.00 74.06 89 VAL A CA 1
ATOM 736 C C . VAL A 1 89 ? 3.749 -6.976 -11.447 1.00 74.06 89 VAL A C 1
ATOM 738 O O . VAL A 1 89 ? 4.422 -8.004 -11.553 1.00 74.06 89 VAL A O 1
ATOM 741 N N . PHE A 1 90 ? 2.465 -6.936 -11.806 1.00 78.62 90 PHE A N 1
ATOM 742 C CA . PHE A 1 90 ? 1.765 -8.081 -12.381 1.00 78.62 90 PHE A CA 1
ATOM 743 C C . PHE A 1 90 ? 2.257 -8.436 -13.782 1.00 78.62 90 PHE A C 1
ATOM 745 O O . PHE A 1 90 ? 2.294 -9.623 -14.094 1.00 78.62 90 PHE A O 1
ATOM 752 N N . SER A 1 91 ? 2.709 -7.470 -14.589 1.00 79.12 91 SER A N 1
ATOM 753 C CA . SER A 1 91 ? 3.406 -7.737 -15.859 1.00 79.12 91 SER A CA 1
ATOM 754 C C . SER A 1 91 ? 4.646 -8.600 -15.637 1.00 79.12 91 SER A C 1
ATOM 756 O O . SER A 1 91 ? 4.831 -9.618 -16.305 1.00 79.12 91 SER A O 1
ATOM 758 N N . TYR A 1 92 ? 5.479 -8.223 -14.661 1.00 79.94 92 TYR A N 1
ATOM 759 C CA . TYR A 1 92 ? 6.675 -8.988 -14.313 1.00 79.94 92 TYR A CA 1
ATOM 760 C C . TYR A 1 92 ? 6.320 -10.381 -13.790 1.00 79.94 92 TYR A C 1
ATOM 762 O O . TYR A 1 92 ? 6.919 -11.368 -14.212 1.00 79.94 92 TYR A O 1
ATOM 770 N N . LEU A 1 93 ? 5.327 -10.484 -12.903 1.00 80.44 93 LEU A N 1
ATOM 771 C CA . LEU A 1 93 ? 4.887 -11.771 -12.365 1.00 80.44 93 LEU A CA 1
ATOM 772 C C . LEU A 1 93 ? 4.337 -12.689 -13.467 1.00 80.44 93 LEU A C 1
ATOM 774 O O . LEU A 1 93 ? 4.677 -13.870 -13.504 1.00 80.44 93 LEU A O 1
ATOM 778 N N . ALA A 1 94 ? 3.539 -12.146 -14.386 1.00 82.44 94 ALA A N 1
ATOM 779 C CA . ALA A 1 94 ? 2.997 -12.874 -15.525 1.00 82.44 94 ALA A CA 1
ATOM 780 C C . ALA A 1 94 ? 4.117 -13.444 -16.412 1.00 82.44 94 ALA A C 1
ATOM 782 O O . ALA A 1 94 ? 4.081 -14.625 -16.762 1.00 82.44 94 ALA A O 1
ATOM 783 N N . TYR A 1 95 ? 5.154 -12.645 -16.691 1.00 81.44 95 TYR A N 1
ATOM 784 C CA . TYR A 1 95 ? 6.336 -13.094 -17.431 1.00 81.44 95 TYR A CA 1
ATOM 785 C C . TYR A 1 95 ? 7.027 -14.288 -16.751 1.00 81.44 95 TYR A C 1
ATOM 787 O O . TYR A 1 95 ? 7.274 -15.306 -17.400 1.00 81.44 95 TYR A O 1
ATOM 795 N N . TYR A 1 96 ? 7.283 -14.209 -15.439 1.00 83.44 96 TYR A N 1
ATOM 796 C CA . TYR A 1 96 ? 7.909 -15.306 -14.685 1.00 83.44 96 TYR A CA 1
ATOM 797 C C . TYR A 1 96 ? 7.038 -16.565 -14.603 1.00 83.44 96 TYR A C 1
ATOM 799 O O . TYR A 1 96 ? 7.567 -17.674 -14.587 1.00 83.44 96 TYR A O 1
ATOM 807 N N . LEU A 1 97 ? 5.714 -16.407 -14.584 1.00 83.88 97 LEU A N 1
ATOM 808 C CA . LEU A 1 97 ? 4.758 -17.517 -14.599 1.00 83.88 97 LEU A CA 1
ATOM 809 C C . LEU A 1 97 ? 4.533 -18.107 -16.003 1.00 83.88 97 LEU A C 1
ATOM 811 O O . LEU A 1 97 ? 3.759 -19.049 -16.154 1.00 83.88 97 LEU A O 1
ATOM 815 N N . GLY A 1 98 ? 5.218 -17.593 -17.029 1.00 83.25 98 GLY A N 1
ATOM 816 C CA . GLY A 1 98 ? 5.166 -18.133 -18.386 1.00 83.25 98 GLY A CA 1
ATOM 817 C C . GLY A 1 98 ? 4.001 -17.622 -19.238 1.00 83.25 98 GLY A C 1
ATOM 818 O O . GLY A 1 98 ? 3.764 -18.169 -20.317 1.00 83.25 98 GLY A O 1
ATOM 819 N N . PHE A 1 99 ? 3.304 -16.563 -18.817 1.00 81.62 99 PHE A N 1
ATOM 820 C CA . PHE A 1 99 ? 2.345 -15.858 -19.668 1.00 81.62 99 PHE A CA 1
ATOM 821 C C . PHE A 1 99 ? 3.116 -15.030 -20.707 1.00 81.62 99 PHE A C 1
ATOM 823 O O . PHE A 1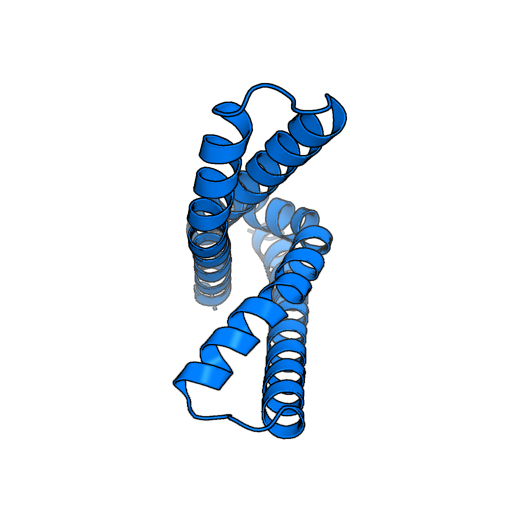 99 ? 3.607 -13.939 -20.427 1.00 81.62 99 PHE A O 1
ATOM 830 N N . LYS A 1 100 ? 3.287 -15.597 -21.908 1.00 73.25 100 LYS A N 1
ATOM 831 C CA . LYS A 1 100 ? 4.078 -14.997 -23.001 1.00 73.25 100 LYS A CA 1
ATOM 832 C C . LYS A 1 100 ? 3.243 -14.212 -24.017 1.00 73.25 100 LYS A C 1
ATOM 834 O O . LYS A 1 100 ? 3.808 -13.457 -24.798 1.00 73.25 100 LYS A O 1
ATOM 839 N N . PHE A 1 101 ? 1.921 -14.395 -24.029 1.00 79.44 101 PHE A N 1
ATOM 840 C CA . PHE A 1 101 ? 1.019 -13.708 -24.958 1.00 79.44 101 PHE A CA 1
ATOM 841 C C . PHE A 1 101 ? 0.415 -12.464 -24.306 1.00 79.44 101 PHE A C 1
ATOM 843 O O . PHE A 1 101 ? -0.111 -12.561 -23.196 1.00 79.44 101 PHE A O 1
ATOM 850 N N . GLU A 1 102 ? 0.394 -11.337 -25.023 1.00 76.94 102 GLU A N 1
ATOM 851 C CA . GLU A 1 102 ? -0.131 -10.051 -24.529 1.00 76.94 102 GLU A CA 1
ATOM 852 C C . GLU A 1 102 ? -1.544 -10.170 -23.943 1.00 76.94 102 GLU A C 1
ATOM 854 O O . GLU A 1 102 ? -1.798 -9.698 -22.839 1.00 76.94 102 GLU A O 1
ATOM 859 N N . ILE A 1 103 ? -2.442 -10.892 -24.623 1.00 79.81 103 ILE A N 1
ATOM 860 C CA . ILE A 1 103 ? -3.828 -11.106 -24.169 1.00 79.81 103 ILE A CA 1
ATOM 861 C C . ILE A 1 103 ? -3.867 -11.875 -22.839 1.00 79.81 103 ILE A C 1
ATOM 863 O O . ILE A 1 103 ? -4.649 -11.554 -21.945 1.00 79.81 103 ILE A O 1
ATOM 867 N N . SER A 1 104 ? -3.012 -12.890 -22.684 1.00 78.19 104 SER A N 1
ATOM 868 C CA . SER A 1 104 ? -2.955 -13.703 -21.463 1.00 78.19 104 SER A CA 1
ATOM 869 C C . SER A 1 104 ? -2.390 -12.917 -20.276 1.00 78.19 104 SER A C 1
ATOM 871 O O . SER A 1 104 ? -2.903 -13.029 -19.163 1.00 78.19 104 SER A O 1
ATOM 873 N N . THR A 1 105 ? -1.405 -12.055 -20.536 1.00 80.75 105 THR A N 1
ATOM 874 C CA . THR A 1 105 ? -0.806 -11.148 -19.554 1.00 80.75 105 THR A CA 1
ATOM 875 C C . THR A 1 105 ? -1.791 -10.060 -19.128 1.00 80.75 105 THR A C 1
ATOM 877 O O . THR A 1 105 ? -1.958 -9.833 -17.933 1.00 80.75 105 THR A O 1
ATOM 880 N N . ALA A 1 106 ? -2.515 -9.457 -20.075 1.00 82.00 106 ALA A N 1
ATOM 881 C CA . ALA A 1 106 ? -3.542 -8.455 -19.791 1.00 82.00 106 ALA A CA 1
ATOM 882 C C . ALA A 1 106 ? -4.707 -9.036 -18.971 1.00 82.00 106 ALA A C 1
ATOM 884 O O . ALA A 1 106 ? -5.150 -8.434 -17.993 1.00 82.00 106 ALA A O 1
ATOM 885 N N . ASN A 1 107 ? -5.171 -10.244 -19.309 1.00 84.81 107 ASN A N 1
ATOM 886 C CA . ASN A 1 107 ? -6.197 -10.934 -18.524 1.00 84.81 107 ASN A CA 1
ATOM 887 C C . ASN A 1 107 ? -5.710 -11.257 -17.106 1.00 84.81 107 ASN A C 1
ATOM 889 O O . ASN A 1 107 ? -6.455 -11.073 -16.144 1.00 84.81 107 ASN A O 1
ATOM 893 N N . PHE A 1 108 ? -4.460 -11.704 -16.959 1.00 85.12 108 PHE A N 1
ATOM 894 C CA . PHE A 1 108 ? -3.850 -11.930 -15.651 1.00 85.12 108 PHE A CA 1
ATOM 895 C C . PHE A 1 108 ? -3.814 -10.636 -14.824 1.00 85.12 108 PHE A C 1
ATOM 897 O O . PHE A 1 108 ? -4.325 -10.617 -13.706 1.00 85.12 108 PHE A O 1
ATOM 904 N N . GLN A 1 109 ? -3.290 -9.544 -15.387 1.00 84.94 109 GLN A N 1
ATOM 905 C CA . GLN A 1 109 ? -3.223 -8.235 -14.730 1.00 84.94 109 GLN A CA 1
ATOM 906 C C . GLN A 1 109 ? -4.601 -7.737 -14.286 1.00 84.94 109 GLN A C 1
ATOM 908 O O . GLN A 1 109 ? -4.761 -7.360 -13.128 1.00 84.94 109 GLN A O 1
ATOM 913 N N . ASN A 1 110 ? -5.603 -7.778 -15.171 1.00 86.38 110 ASN A N 1
ATOM 914 C CA . ASN A 1 110 ? -6.958 -7.314 -14.868 1.00 86.38 110 ASN A CA 1
ATOM 915 C C . ASN A 1 110 ? -7.600 -8.128 -13.741 1.00 86.38 110 ASN A C 1
ATOM 917 O O . ASN A 1 110 ? -8.157 -7.557 -12.806 1.00 86.38 110 ASN A O 1
ATOM 921 N N . ASN A 1 111 ? -7.478 -9.458 -13.781 1.00 85.06 111 ASN A N 1
ATOM 922 C CA . ASN A 1 111 ? -8.022 -10.323 -12.733 1.00 85.06 111 ASN A CA 1
ATOM 923 C C . ASN A 1 111 ? -7.372 -10.045 -11.370 1.00 85.06 111 ASN A C 1
ATOM 925 O O . ASN A 1 111 ? -8.072 -9.948 -10.360 1.00 85.06 111 ASN A O 1
ATOM 929 N N . TRP A 1 112 ? -6.049 -9.868 -11.334 1.00 82.81 112 TRP A N 1
ATOM 930 C CA . TRP A 1 112 ? -5.335 -9.519 -10.105 1.00 82.81 112 TRP A CA 1
ATOM 931 C C . TRP A 1 112 ? -5.664 -8.112 -9.609 1.00 82.81 112 TRP A C 1
ATOM 933 O O . TRP A 1 112 ? -5.844 -7.922 -8.406 1.00 82.81 112 TRP A O 1
ATOM 943 N N . PHE A 1 113 ? -5.817 -7.143 -10.513 1.00 85.31 113 PHE A N 1
ATOM 944 C CA . PHE A 1 113 ? -6.260 -5.794 -10.174 1.00 85.31 113 PHE A CA 1
ATOM 945 C C . PHE A 1 113 ? -7.650 -5.809 -9.525 1.00 85.31 113 PHE A C 1
ATOM 947 O O . PHE A 1 113 ? -7.826 -5.239 -8.449 1.00 85.31 113 PHE A O 1
ATOM 954 N N . TYR A 1 114 ? -8.624 -6.514 -10.115 1.00 85.94 114 TYR A N 1
ATOM 955 C CA . TYR A 1 114 ? -9.966 -6.638 -9.537 1.00 85.94 114 TYR A CA 1
ATOM 956 C C . TYR A 1 114 ? -9.964 -7.370 -8.192 1.00 85.94 114 TYR A C 1
ATOM 958 O O . TYR A 1 114 ? -10.697 -6.977 -7.282 1.00 85.94 114 TYR A O 1
ATOM 966 N N . LEU A 1 115 ? -9.123 -8.396 -8.033 1.00 85.94 115 LEU A N 1
ATOM 967 C CA . LEU A 1 115 ? -8.961 -9.085 -6.754 1.00 85.94 115 LEU A CA 1
ATOM 968 C C . LEU A 1 115 ? -8.423 -8.138 -5.673 1.00 85.94 115 LEU A C 1
ATOM 970 O O . LEU A 1 115 ? -8.983 -8.073 -4.579 1.00 85.94 115 LEU A O 1
ATOM 974 N N . LEU A 1 116 ? -7.367 -7.377 -5.973 1.00 83.44 116 LEU A N 1
ATOM 975 C CA . LEU A 1 116 ? -6.819 -6.392 -5.040 1.00 83.44 116 LEU A CA 1
ATOM 976 C C . LEU A 1 116 ? -7.826 -5.274 -4.727 1.00 83.44 116 LEU A C 1
ATOM 978 O O . LEU A 1 116 ? -7.929 -4.844 -3.578 1.00 83.44 116 LEU A O 1
ATOM 982 N N . LEU A 1 117 ? -8.599 -4.834 -5.722 1.00 85.62 117 LEU A N 1
ATOM 983 C CA . LEU A 1 117 ? -9.649 -3.833 -5.551 1.00 85.62 117 LEU A CA 1
ATOM 984 C C . LEU A 1 117 ? -10.725 -4.323 -4.573 1.00 85.62 117 LEU A C 1
ATOM 986 O O . LEU A 1 117 ? -11.108 -3.600 -3.654 1.00 85.62 117 LEU A O 1
ATOM 990 N N . LEU A 1 118 ? -11.175 -5.571 -4.734 1.00 87.25 118 LEU A N 1
ATOM 991 C CA . LEU A 1 118 ? -12.133 -6.200 -3.829 1.00 87.25 118 LEU A CA 1
ATOM 992 C C . LEU A 1 118 ? -11.576 -6.290 -2.401 1.00 87.25 118 LEU A C 1
ATOM 994 O O . LEU A 1 118 ? -12.282 -5.970 -1.443 1.00 87.25 118 LEU A O 1
ATOM 998 N N . LEU A 1 119 ? -10.305 -6.680 -2.254 1.00 82.88 119 LEU A N 1
ATOM 999 C CA . LEU A 1 119 ? -9.631 -6.743 -0.956 1.00 82.88 119 LEU A CA 1
ATOM 1000 C C . LEU A 1 119 ? -9.573 -5.370 -0.271 1.00 82.88 119 LEU A C 1
ATOM 1002 O O . LEU A 1 119 ? -9.797 -5.293 0.939 1.00 82.88 119 LEU A O 1
ATOM 1006 N N . GLU A 1 120 ? -9.349 -4.287 -1.017 1.00 82.94 120 GLU A N 1
ATOM 1007 C CA . GLU A 1 120 ? -9.384 -2.929 -0.461 1.00 82.94 120 GLU A CA 1
ATOM 1008 C C . GLU A 1 120 ? -10.793 -2.491 -0.040 1.00 82.94 120 GLU A C 1
ATOM 1010 O O . GLU A 1 120 ? -10.963 -1.914 1.038 1.00 82.94 120 GLU A O 1
ATOM 1015 N N . VAL A 1 121 ? -11.831 -2.832 -0.810 1.00 85.00 121 VAL A N 1
ATOM 1016 C CA . VAL A 1 121 ? -13.225 -2.570 -0.406 1.00 85.00 121 VAL A CA 1
ATOM 1017 C C . VAL A 1 121 ? -13.561 -3.315 0.889 1.00 85.00 121 VAL A C 1
ATOM 1019 O O . VAL A 1 121 ? -14.063 -2.713 1.841 1.00 85.00 121 VAL A O 1
ATOM 1022 N N . MET A 1 122 ? -13.221 -4.607 0.978 1.00 83.06 122 MET A N 1
ATOM 1023 C CA . MET A 1 122 ? -13.421 -5.401 2.198 1.00 83.06 122 MET A CA 1
ATOM 1024 C C . MET A 1 122 ? -12.670 -4.806 3.392 1.00 83.06 122 MET A C 1
ATOM 1026 O O . MET A 1 122 ? -13.195 -4.757 4.510 1.00 83.06 122 MET A O 1
ATOM 1030 N N . ARG A 1 123 ? -11.446 -4.326 3.161 1.00 81.19 123 ARG A N 1
ATOM 1031 C CA . ARG A 1 123 ? -10.622 -3.675 4.176 1.00 81.19 123 ARG A CA 1
ATOM 1032 C C . ARG A 1 123 ? -11.262 -2.398 4.697 1.00 81.19 123 ARG A C 1
ATOM 1034 O O . ARG A 1 123 ? -11.270 -2.185 5.912 1.00 81.19 123 ARG A O 1
ATOM 1041 N N . TYR A 1 124 ? -11.834 -1.581 3.817 1.00 82.50 124 TYR A N 1
ATOM 1042 C CA . TYR A 1 124 ? -12.546 -0.365 4.198 1.00 82.50 124 TYR A CA 1
ATOM 1043 C C . TYR A 1 124 ? -13.755 -0.672 5.086 1.00 82.50 124 TYR A C 1
ATOM 1045 O O . TYR A 1 124 ? -13.863 -0.135 6.192 1.00 82.50 124 TYR A O 1
ATOM 1053 N N . SER A 1 125 ? -14.611 -1.609 4.666 1.00 83.81 125 SER A N 1
ATOM 1054 C CA . SER A 1 125 ? -15.780 -2.027 5.449 1.00 83.81 125 SER A CA 1
ATOM 1055 C C . SER A 1 125 ? -15.386 -2.563 6.829 1.00 83.81 125 SER A C 1
ATOM 1057 O O . SER A 1 125 ? -15.990 -2.205 7.843 1.00 83.81 125 SER A O 1
ATOM 1059 N N . LEU A 1 126 ? -14.329 -3.380 6.896 1.00 81.69 126 LEU A N 1
ATOM 1060 C CA . LEU A 1 126 ? -13.820 -3.914 8.160 1.00 81.69 126 LEU A CA 1
ATOM 1061 C C . LEU A 1 126 ? -13.204 -2.822 9.044 1.00 81.69 126 LEU A C 1
ATOM 1063 O O . LEU A 1 126 ? -13.403 -2.841 10.259 1.00 81.69 126 LEU A O 1
ATOM 1067 N N . SER A 1 127 ? -12.502 -1.854 8.457 1.00 78.88 127 SER A N 1
ATOM 1068 C CA . SER A 1 127 ? -11.932 -0.715 9.183 1.00 78.88 127 SER A CA 1
ATOM 1069 C C . SER A 1 127 ? -13.023 0.150 9.820 1.00 78.88 127 SER A C 1
ATOM 1071 O O . SER A 1 127 ? -12.921 0.478 11.003 1.00 78.88 127 SER A O 1
ATOM 1073 N N . ALA A 1 128 ? -14.105 0.438 9.088 1.00 81.25 128 ALA A N 1
ATOM 1074 C CA . ALA A 1 128 ? -15.258 1.181 9.600 1.00 81.25 128 ALA A CA 1
ATOM 1075 C C . ALA A 1 128 ? -15.954 0.447 10.762 1.00 81.25 128 ALA A C 1
ATOM 1077 O O . ALA A 1 128 ? -16.230 1.042 11.806 1.00 81.25 128 ALA A O 1
ATOM 1078 N N . TYR A 1 129 ? -16.166 -0.868 10.629 1.00 85.62 129 TYR A N 1
ATOM 1079 C CA . TYR A 1 129 ? -16.725 -1.693 11.704 1.00 85.62 129 TYR A CA 1
ATOM 1080 C C . TYR A 1 129 ? -15.862 -1.648 12.978 1.00 85.62 129 TYR A C 1
ATOM 1082 O O . TYR A 1 129 ? -16.372 -1.439 14.082 1.00 85.62 129 TYR A O 1
ATOM 1090 N N . TRP A 1 130 ? -14.543 -1.826 12.840 1.00 82.12 130 TRP A N 1
ATOM 1091 C CA . TRP A 1 130 ? -13.625 -1.832 13.981 1.00 82.12 130 TRP A CA 1
ATOM 1092 C C . TRP A 1 130 ? -13.455 -0.466 14.632 1.00 82.12 130 TRP A C 1
ATOM 1094 O O . TRP A 1 130 ? -13.259 -0.413 15.845 1.00 82.12 130 TRP A O 1
ATOM 1104 N N . TYR A 1 131 ? -13.566 0.619 13.866 1.00 82.06 131 TYR A N 1
ATOM 1105 C CA . TYR A 1 131 ? -13.525 1.972 14.410 1.00 82.06 131 TYR A CA 1
ATOM 1106 C C . TYR A 1 131 ? -14.656 2.193 15.420 1.00 82.06 131 TYR A C 1
ATOM 1108 O O . TYR A 1 131 ? -14.398 2.574 16.562 1.00 82.06 131 TYR A O 1
ATOM 1116 N N . ASN A 1 132 ? -15.889 1.842 15.041 1.00 81.81 132 ASN A N 1
ATOM 1117 C CA . ASN A 1 132 ? -17.053 1.943 15.924 1.00 81.81 132 ASN A CA 1
ATOM 1118 C C . ASN A 1 132 ? -16.917 1.035 17.151 1.00 81.81 132 ASN A C 1
ATOM 1120 O O . ASN A 1 132 ? -17.203 1.454 18.270 1.00 81.81 132 ASN A O 1
ATOM 1124 N N .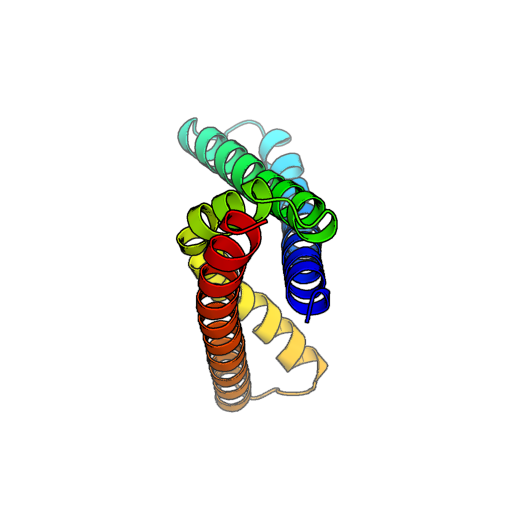 LYS A 1 133 ? -16.414 -0.190 16.959 1.00 82.25 133 LYS A N 1
ATOM 1125 C CA . LYS A 1 133 ? -16.248 -1.160 18.047 1.00 82.25 133 LYS A CA 1
ATOM 1126 C C . LYS A 1 133 ? -15.182 -0.756 19.066 1.00 82.25 133 LYS A C 1
ATOM 1128 O O . LYS A 1 133 ? -15.398 -0.923 20.259 1.00 82.25 133 LYS A O 1
ATOM 1133 N N . LEU A 1 134 ? -14.048 -0.218 18.616 1.00 80.31 134 LEU A N 1
ATOM 1134 C CA . LEU A 1 134 ? -13.021 0.324 19.512 1.00 80.31 134 LEU A CA 1
ATOM 1135 C C . LEU A 1 134 ? -13.502 1.591 20.227 1.00 80.31 134 LEU A C 1
ATOM 1137 O O . LEU A 1 134 ? -12.912 1.972 21.228 1.00 80.31 134 LEU A O 1
ATOM 1141 N N . ASN A 1 135 ? -14.527 2.278 19.712 1.00 71.81 135 ASN A N 1
ATOM 1142 C CA . ASN A 1 135 ? -15.084 3.463 20.358 1.00 71.81 135 ASN A CA 1
ATOM 1143 C C . ASN A 1 135 ? -16.026 3.167 21.525 1.00 71.81 135 ASN A C 1
ATOM 1145 O O . ASN A 1 135 ? -16.279 4.050 22.332 1.00 71.81 135 ASN A O 1
ATOM 1149 N N . GLN A 1 136 ? -16.519 1.935 21.609 1.00 69.88 136 GLN A N 1
ATOM 1150 C CA . GLN A 1 136 ? -17.402 1.461 22.675 1.00 69.88 136 GLN A CA 1
ATOM 1151 C C . GLN A 1 136 ? -16.639 0.788 23.831 1.00 69.88 136 GLN A C 1
ATOM 1153 O O . GLN A 1 136 ? -17.269 0.322 24.777 1.00 69.88 136 GLN A O 1
ATOM 1158 N N . GLN A 1 137 ? -15.308 0.697 23.730 1.00 59.44 137 GLN A N 1
ATOM 1159 C CA . GLN A 1 137 ? -14.388 0.215 24.766 1.00 59.44 137 GLN A CA 1
ATOM 1160 C C . GLN A 1 137 ? -13.662 1.396 25.399 1.00 59.44 137 GLN A C 1
ATOM 1162 O O . GLN A 1 137 ? -13.439 1.325 26.624 1.00 59.44 137 GLN A O 1
#

Secondary structure (DSSP, 8-state):
-THHHHHHHHHHHHHHHHHHHHHHHHHHHHHHSS---HHHHHHHHHHHHHHHHHHHHHHHHHTT-HHHHHHHHHTHHHHHHHHHHHHHHHHHHHHHTT--SHHHHHHHH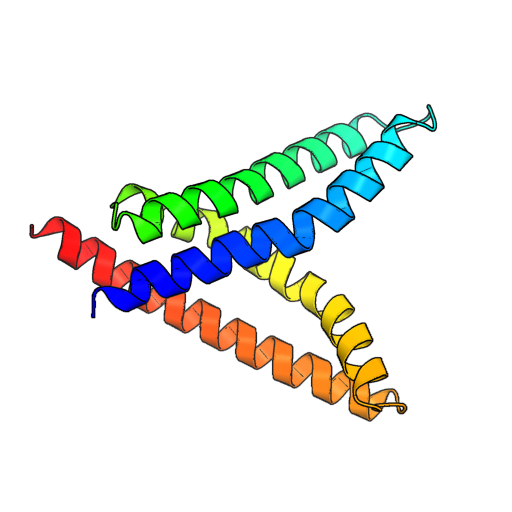HHHHHHHHHHHHHHHHHHHHHHHHHHT-

Radius of gyration: 17.36 Å; chains: 1; bounding box: 40×40×50 Å

Foldseek 3Di:
DLVLLLVQLVVLVVLLVVVVVVLVVVVVVVVVDPDDDPVVVVVSVVVVVLSVLSNVLSVCSNVVHLVSLVSLVVCLVVVLVSLVVCLVVLLVVCVVVPVPDPVSSVVSSVVVSVVVVVVSVVSNVVSVVSSVVVVVD

pLDDT: mean 79.35, std 9.9, range [50.81, 94.12]

Organism: NCBI:txid2571271